Protein AF-A0A965PH89-F1 (afdb_monomer)

Radius of gyration: 13.51 Å; Cα contacts (8 Å, |Δi|>4): 164; chains: 1; bounding box: 27×39×38 Å

Foldseek 3Di:
DDPCQPWFWKWKQFQQVRDIDIDTQSHPDPVSVCVRQVEPDWDWDDDDDQKIKIARPCQVVDDPVNWGWDDDDDPDDIGIGMMIIGRD

Solvent-accessible surface area (backbone atoms only — not comparable to full-atom values): 5214 Å² total; per-residue (Å²): 134,84,82,77,62,64,70,42,69,32,39,38,41,33,42,81,79,71,43,77,43,84,43,79,32,66,52,90,48,69,69,56,52,29,67,74,49,69,45,95,47,74,41,79,46,77,74,56,95,50,28,36,38,39,34,32,61,55,30,82,76,48,60,74,91,80,53,35,57,42,69,68,76,94,82,47,75,68,44,36,44,25,31,39,40,36,75,105

Nearest PDB structures (foldseek):
  4zy8-assembly1_C  TM=3.353E-01  e=5.396E-01  Kluyveromyces lactis
  2r09-assembly2_B  TM=3.864E-01  e=6.413E-01  Mus musculus
  6u3g-assembly1_A  TM=3.864E-01  e=6.413E-01  Homo sapiens

Structure (mmCIF, N/CA/C/O backbone):
data_AF-A0A965PH89-F1
#
_entry.id   AF-A0A965PH89-F1
#
loop_
_atom_site.group_PDB
_atom_site.id
_atom_site.type_symbol
_atom_site.label_atom_id
_atom_site.label_alt_id
_atom_site.label_comp_id
_atom_site.label_asym_id
_atom_site.label_entity_id
_atom_site.label_seq_id
_atom_site.pdbx_PDB_ins_code
_atom_site.Cartn_x
_atom_site.Cartn_y
_atom_site.Cartn_z
_atom_site.occupancy
_atom_site.B_iso_or_equiv
_atom_site.auth_seq_id
_atom_site.auth_comp_id
_atom_site.auth_asym_id
_atom_site.auth_atom_id
_atom_site.pdbx_PDB_model_num
ATOM 1 N N . MET A 1 1 ? 10.403 -21.624 -23.028 1.00 40.72 1 MET A N 1
ATOM 2 C CA . MET A 1 1 ? 9.975 -20.242 -22.727 1.00 40.72 1 MET A CA 1
ATOM 3 C C . MET A 1 1 ? 10.517 -19.914 -21.348 1.00 40.72 1 MET A C 1
ATOM 5 O O . MET A 1 1 ? 10.099 -20.542 -20.387 1.00 40.72 1 MET A O 1
ATOM 9 N N . THR A 1 2 ? 11.541 -19.072 -21.244 1.00 40.91 2 THR A N 1
ATOM 10 C CA . THR A 1 2 ? 12.093 -18.673 -19.944 1.00 40.91 2 THR A CA 1
ATOM 11 C C . THR A 1 2 ? 11.158 -17.643 -19.324 1.00 40.91 2 THR A C 1
ATOM 13 O O . THR A 1 2 ? 11.004 -16.548 -19.862 1.00 40.91 2 THR A O 1
ATOM 16 N N . ASN A 1 3 ? 10.507 -18.005 -18.216 1.00 46.81 3 ASN A N 1
ATOM 17 C CA . ASN A 1 3 ? 9.769 -17.064 -17.378 1.00 46.81 3 ASN A CA 1
ATOM 18 C C . ASN A 1 3 ? 10.775 -16.087 -16.762 1.00 46.81 3 ASN A C 1
ATOM 20 O O . ASN A 1 3 ? 11.292 -16.320 -15.672 1.00 46.81 3 ASN A O 1
ATOM 24 N N . ASN A 1 4 ? 11.072 -14.997 -17.466 1.00 51.53 4 ASN A N 1
ATOM 25 C CA . ASN A 1 4 ? 11.752 -13.852 -16.879 1.00 51.53 4 ASN A CA 1
ATOM 26 C C . ASN A 1 4 ? 10.746 -13.125 -15.978 1.00 51.53 4 ASN A C 1
ATOM 28 O O . ASN A 1 4 ? 10.209 -12.085 -16.355 1.00 51.53 4 ASN A O 1
ATOM 32 N N . ASN A 1 5 ? 10.472 -13.675 -14.792 1.00 57.16 5 ASN A N 1
ATOM 33 C CA . ASN A 1 5 ? 9.863 -12.890 -13.723 1.00 57.16 5 ASN A CA 1
ATOM 34 C C . ASN A 1 5 ? 10.909 -11.853 -13.301 1.00 57.16 5 ASN A C 1
ATOM 36 O O . ASN A 1 5 ? 11.821 -12.135 -12.523 1.00 57.16 5 ASN A O 1
ATOM 40 N N . SER A 1 6 ? 10.845 -10.670 -13.910 1.00 67.38 6 SER A N 1
ATOM 41 C CA . SER A 1 6 ? 11.681 -9.548 -13.511 1.00 67.38 6 SER A CA 1
ATOM 42 C C . SER A 1 6 ? 11.218 -9.115 -12.127 1.00 67.38 6 SER A C 1
ATOM 44 O O . SER A 1 6 ? 10.121 -8.579 -11.984 1.00 67.38 6 SER A O 1
ATOM 46 N N . ILE A 1 7 ? 12.041 -9.384 -11.112 1.00 70.81 7 ILE A N 1
ATOM 47 C CA . ILE A 1 7 ? 11.794 -8.897 -9.756 1.00 70.81 7 ILE A CA 1
ATOM 48 C C . ILE A 1 7 ? 11.745 -7.370 -9.816 1.00 70.81 7 ILE A C 1
ATOM 50 O O . ILE A 1 7 ? 12.727 -6.726 -10.198 1.00 70.81 7 ILE A O 1
ATOM 54 N N . LYS A 1 8 ? 10.609 -6.794 -9.428 1.00 83.94 8 LYS A N 1
ATOM 55 C CA . LYS A 1 8 ? 10.429 -5.343 -9.325 1.00 83.94 8 LYS A CA 1
ATOM 56 C C . LYS A 1 8 ? 10.583 -4.923 -7.870 1.00 83.94 8 LYS A C 1
ATOM 58 O O . LYS A 1 8 ? 10.189 -5.646 -6.961 1.00 83.94 8 LYS A O 1
ATOM 63 N N . ARG A 1 9 ? 11.200 -3.768 -7.644 1.00 91.00 9 ARG A N 1
ATOM 64 C CA . ARG A 1 9 ? 11.297 -3.163 -6.312 1.00 91.00 9 ARG A CA 1
ATOM 65 C C . ARG A 1 9 ? 10.164 -2.164 -6.150 1.00 91.00 9 ARG A C 1
ATOM 67 O O . ARG A 1 9 ? 9.886 -1.421 -7.087 1.00 91.00 9 ARG A O 1
ATOM 74 N N . ALA A 1 10 ? 9.556 -2.154 -4.976 1.00 94.38 10 ALA A N 1
ATOM 75 C CA . ALA A 1 10 ? 8.508 -1.222 -4.597 1.00 94.38 10 ALA A CA 1
ATOM 76 C C . ALA A 1 10 ? 8.751 -0.725 -3.171 1.00 94.38 10 ALA A C 1
ATOM 78 O O . ALA A 1 10 ? 9.490 -1.349 -2.408 1.00 94.38 10 ALA A O 1
ATOM 79 N N . ILE A 1 11 ? 8.117 0.385 -2.810 1.00 96.94 11 ILE A N 1
ATOM 80 C CA . ILE A 1 11 ? 8.108 0.890 -1.437 1.00 96.94 11 ILE A CA 1
ATOM 81 C C . ILE A 1 11 ? 6.731 0.599 -0.846 1.00 96.94 11 ILE A C 1
ATOM 83 O O . ILE A 1 11 ? 5.734 1.082 -1.372 1.00 96.94 11 ILE A O 1
ATOM 87 N N . LEU A 1 12 ? 6.680 -0.174 0.236 1.00 97.75 12 LEU A N 1
ATOM 88 C CA . LEU A 1 12 ? 5.474 -0.410 1.022 1.00 97.75 12 LEU A CA 1
ATOM 89 C C . LEU A 1 12 ? 5.423 0.585 2.181 1.00 97.75 12 LEU A C 1
ATOM 91 O O . LEU A 1 12 ? 6.333 0.625 3.011 1.00 97.75 12 LEU A O 1
ATOM 95 N N . ILE A 1 13 ? 4.346 1.361 2.234 1.00 97.81 13 ILE A N 1
ATOM 96 C CA . ILE A 1 13 ? 3.994 2.229 3.355 1.00 97.81 13 ILE A CA 1
ATOM 97 C C . ILE A 1 13 ? 2.954 1.490 4.195 1.00 97.81 13 ILE A C 1
ATOM 99 O O . ILE A 1 13 ? 1.879 1.153 3.697 1.00 97.81 13 ILE A O 1
ATOM 103 N N . ASP A 1 14 ? 3.268 1.254 5.466 1.00 98.00 14 ASP A N 1
ATOM 104 C CA . ASP A 1 14 ? 2.376 0.604 6.423 1.00 98.00 14 ASP A CA 1
ATOM 105 C C . ASP A 1 14 ? 2.113 1.551 7.610 1.00 98.00 14 ASP A C 1
ATOM 107 O O . ASP A 1 14 ? 2.959 1.674 8.505 1.00 98.00 14 ASP A O 1
ATOM 111 N N . PRO A 1 15 ? 0.959 2.246 7.638 1.00 97.19 15 PRO A N 1
ATOM 112 C CA . PRO A 1 15 ? 0.637 3.176 8.718 1.00 97.19 15 PRO A CA 1
ATOM 113 C C . PRO A 1 15 ? 0.305 2.482 10.045 1.00 97.19 15 PRO A C 1
ATOM 115 O O . PRO A 1 15 ? 0.399 3.121 11.090 1.00 97.19 15 PRO A O 1
ATOM 118 N N . PHE A 1 16 ? -0.043 1.191 10.036 1.00 96.88 16 PHE A N 1
ATOM 119 C CA . PHE A 1 16 ? -0.364 0.439 11.253 1.00 96.88 16 PHE A CA 1
ATOM 120 C C . PHE A 1 16 ? 0.893 0.156 12.071 1.00 96.88 16 PHE A C 1
ATOM 122 O O . PHE A 1 16 ? 0.890 0.263 13.294 1.00 96.88 16 PHE A O 1
ATOM 129 N N . THR A 1 17 ? 1.987 -0.178 11.385 1.00 97.75 17 THR A N 1
ATOM 130 C CA . THR A 1 17 ? 3.299 -0.413 12.011 1.00 97.75 17 THR A CA 1
ATOM 131 C C . THR A 1 17 ? 4.211 0.812 11.980 1.00 97.75 17 THR A C 1
ATOM 133 O O . THR A 1 17 ? 5.292 0.777 12.562 1.00 97.75 17 THR A O 1
ATOM 136 N N . GLN A 1 18 ? 3.780 1.892 11.321 1.00 97.12 18 GLN A N 1
ATOM 137 C CA . GLN A 1 18 ? 4.559 3.110 11.083 1.00 97.12 18 GLN A CA 1
ATOM 138 C C . GLN A 1 18 ? 5.893 2.828 10.379 1.00 97.12 18 GLN A C 1
ATOM 140 O O . GLN A 1 18 ? 6.940 3.366 10.746 1.00 97.12 18 GLN A O 1
ATOM 145 N N . THR A 1 19 ? 5.861 1.975 9.352 1.00 97.94 19 THR A N 1
ATOM 146 C CA . THR A 1 19 ? 7.059 1.580 8.604 1.00 97.94 19 THR A CA 1
ATOM 147 C C . THR A 1 19 ? 6.979 1.940 7.125 1.00 97.94 19 THR A C 1
ATOM 149 O O . THR A 1 19 ? 5.912 1.995 6.513 1.00 97.94 19 THR A O 1
ATOM 152 N N . ILE A 1 20 ? 8.158 2.181 6.551 1.00 97.88 20 ILE A N 1
ATOM 153 C CA . ILE A 1 20 ? 8.381 2.294 5.113 1.00 97.88 20 ILE A CA 1
ATOM 154 C C . ILE A 1 20 ? 9.432 1.245 4.766 1.00 97.88 20 ILE A C 1
ATOM 156 O O . ILE A 1 20 ? 10.543 1.287 5.294 1.00 97.88 20 ILE A O 1
ATOM 160 N N . THR A 1 21 ? 9.081 0.287 3.914 1.00 97.75 21 THR A N 1
ATOM 161 C CA . THR A 1 21 ? 9.950 -0.854 3.597 1.00 97.75 21 THR A CA 1
ATOM 162 C C . THR A 1 21 ? 10.119 -1.022 2.096 1.00 97.75 21 THR A C 1
ATOM 164 O O . THR A 1 21 ? 9.180 -0.846 1.326 1.00 97.75 21 THR A O 1
ATOM 167 N N . GLU A 1 22 ? 11.330 -1.366 1.659 1.00 96.44 22 GLU A N 1
ATOM 168 C CA . GLU A 1 22 ? 11.542 -1.828 0.288 1.00 96.44 22 GLU A CA 1
ATOM 169 C C . GLU A 1 22 ? 11.070 -3.281 0.183 1.00 96.44 22 GLU A C 1
ATOM 171 O O . GLU A 1 22 ? 11.555 -4.155 0.906 1.00 96.44 22 GLU A O 1
ATOM 176 N N . VAL A 1 23 ? 10.150 -3.552 -0.739 1.00 94.88 23 VAL A N 1
ATOM 177 C CA . VAL A 1 23 ? 9.649 -4.899 -1.017 1.00 94.88 23 VAL A CA 1
ATOM 178 C C . VAL A 1 23 ? 10.034 -5.336 -2.424 1.00 94.88 23 VAL A C 1
ATOM 180 O O . VAL A 1 23 ? 10.075 -4.548 -3.372 1.00 94.88 23 VAL A O 1
ATOM 183 N N . LYS A 1 24 ? 10.327 -6.631 -2.564 1.00 91.00 24 LYS A N 1
ATOM 184 C CA . LYS A 1 24 ? 10.600 -7.271 -3.852 1.00 91.00 24 LYS A CA 1
ATOM 185 C C . LYS A 1 24 ? 9.333 -7.954 -4.340 1.00 91.00 24 LYS A C 1
ATOM 187 O O . LYS A 1 24 ? 8.902 -8.952 -3.770 1.00 91.00 24 LYS A O 1
ATOM 192 N N . MET A 1 25 ? 8.763 -7.429 -5.411 1.00 88.19 25 MET A N 1
ATOM 193 C CA . MET A 1 25 ? 7.640 -8.027 -6.109 1.00 88.19 25 MET A CA 1
ATOM 194 C C . MET A 1 25 ? 8.164 -9.105 -7.052 1.00 88.19 25 MET A C 1
ATOM 196 O O . MET A 1 25 ? 8.973 -8.829 -7.941 1.00 88.19 25 MET A O 1
ATOM 200 N N . VAL A 1 26 ? 7.716 -10.342 -6.845 1.00 86.19 26 VAL A N 1
ATOM 201 C CA . VAL A 1 26 ? 8.090 -11.475 -7.704 1.00 86.19 26 VAL A CA 1
ATOM 202 C C . VAL A 1 26 ? 7.496 -11.345 -9.106 1.00 86.19 26 VAL A C 1
ATOM 204 O O . VAL A 1 26 ? 8.117 -11.800 -10.060 1.00 86.19 26 VAL A O 1
ATOM 207 N N . ASP A 1 27 ? 6.338 -10.695 -9.228 1.00 87.81 27 ASP A N 1
ATOM 208 C CA . ASP A 1 27 ? 5.680 -10.290 -10.469 1.00 87.81 27 ASP A CA 1
ATOM 209 C C . ASP A 1 27 ? 4.835 -9.024 -10.235 1.00 87.81 27 ASP A C 1
ATOM 211 O O . ASP A 1 27 ? 4.722 -8.541 -9.110 1.00 87.81 27 ASP A O 1
ATOM 215 N N . THR A 1 28 ? 4.241 -8.479 -11.297 1.00 85.38 28 THR A N 1
ATOM 216 C CA . THR A 1 28 ? 3.340 -7.313 -11.241 1.00 85.38 28 THR A CA 1
ATOM 217 C C . THR A 1 28 ? 1.867 -7.711 -11.334 1.00 85.38 28 THR A C 1
ATOM 219 O O . THR A 1 28 ? 1.040 -6.930 -11.804 1.00 85.38 28 THR A O 1
ATOM 222 N N . LYS A 1 29 ? 1.520 -8.951 -10.965 1.00 91.44 29 LYS A N 1
ATOM 223 C CA . LYS A 1 29 ? 0.126 -9.397 -10.996 1.00 91.44 29 LYS A CA 1
ATOM 224 C C . LYS A 1 29 ? -0.641 -8.773 -9.843 1.00 91.44 29 LYS A C 1
ATOM 226 O O . LYS A 1 29 ? -0.110 -8.547 -8.756 1.00 91.44 29 LYS A O 1
ATOM 231 N N . LEU A 1 30 ? -1.929 -8.576 -10.078 1.00 91.94 30 LEU A N 1
ATOM 232 C CA . LEU A 1 30 ? -2.833 -7.947 -9.128 1.00 91.94 30 LEU A CA 1
ATOM 233 C C . LEU A 1 30 ? -2.896 -8.702 -7.788 1.00 91.94 30 LEU A C 1
ATOM 235 O O . LEU A 1 30 ? -2.911 -8.082 -6.735 1.00 91.94 30 LEU A O 1
ATOM 239 N N . GLN A 1 31 ? -2.805 -10.036 -7.811 1.00 93.56 31 GLN A N 1
ATOM 240 C CA . GLN A 1 31 ? -2.786 -10.872 -6.604 1.00 93.56 31 GLN A CA 1
ATOM 241 C C . GLN A 1 31 ? -1.566 -10.606 -5.713 1.00 93.56 31 GLN A C 1
ATOM 243 O O . GLN A 1 31 ? -1.689 -10.595 -4.492 1.00 93.56 31 GLN A O 1
ATOM 248 N N . THR A 1 32 ? -0.396 -10.366 -6.311 1.00 93.44 32 THR A N 1
ATOM 249 C CA . THR A 1 32 ? 0.821 -10.010 -5.566 1.00 93.44 32 THR A CA 1
ATOM 250 C C . THR A 1 32 ? 0.651 -8.653 -4.886 1.00 93.44 32 THR A C 1
ATOM 252 O O . THR A 1 32 ? 1.042 -8.483 -3.735 1.00 93.44 32 THR A O 1
ATOM 255 N N . ILE A 1 33 ? 0.025 -7.698 -5.578 1.00 94.94 33 ILE A N 1
ATOM 256 C CA . ILE A 1 33 ? -0.269 -6.360 -5.053 1.00 94.94 33 ILE A CA 1
ATOM 257 C C . ILE A 1 33 ? -1.270 -6.443 -3.892 1.00 94.94 33 ILE A C 1
ATOM 259 O O . ILE A 1 33 ? -0.991 -5.906 -2.822 1.00 94.94 33 ILE A O 1
ATOM 263 N N . TYR A 1 34 ? -2.375 -7.177 -4.062 1.00 96.06 34 TYR A N 1
ATOM 264 C CA . TYR A 1 34 ? -3.359 -7.413 -3.002 1.00 96.06 34 TYR A CA 1
ATOM 265 C C . TYR A 1 34 ? -2.736 -8.048 -1.762 1.00 96.06 34 TYR A C 1
ATOM 267 O O . TYR A 1 34 ? -2.997 -7.599 -0.651 1.00 96.06 34 TYR A O 1
ATOM 275 N N . ALA A 1 35 ? -1.858 -9.040 -1.930 1.00 94.88 35 ALA A N 1
ATOM 276 C CA . ALA A 1 35 ? -1.188 -9.687 -0.805 1.00 94.88 35 ALA A CA 1
ATOM 277 C C . ALA A 1 35 ? -0.243 -8.740 -0.043 1.00 94.88 35 ALA A C 1
ATOM 279 O O . ALA A 1 35 ? -0.123 -8.839 1.177 1.00 94.88 35 ALA A O 1
ATOM 280 N N . LEU A 1 36 ? 0.433 -7.828 -0.748 1.00 95.31 36 LEU A N 1
ATOM 281 C CA . LEU A 1 36 ? 1.347 -6.859 -0.140 1.00 95.31 36 LEU A CA 1
ATOM 282 C C . LEU A 1 36 ? 0.605 -5.736 0.601 1.00 95.31 36 LEU A C 1
ATOM 284 O O . LEU A 1 36 ? 1.037 -5.337 1.683 1.00 95.31 36 LEU A O 1
ATOM 288 N N . ILE A 1 37 ? -0.494 -5.230 0.034 1.00 96.50 37 ILE A N 1
ATOM 289 C CA . ILE A 1 37 ? -1.302 -4.160 0.643 1.00 96.50 37 ILE A CA 1
ATOM 290 C C . ILE A 1 37 ? -2.233 -4.722 1.732 1.00 96.50 37 ILE A C 1
ATOM 292 O O . ILE A 1 37 ? -2.420 -4.087 2.769 1.00 96.50 37 ILE A O 1
ATOM 296 N N . GLY A 1 38 ? -2.755 -5.935 1.545 1.00 95.25 38 GLY A N 1
ATOM 297 C CA . GLY A 1 38 ? -3.739 -6.557 2.433 1.00 95.25 38 GLY A CA 1
ATOM 298 C C . GLY A 1 38 ? -5.153 -6.013 2.217 1.00 95.25 38 GLY A C 1
ATOM 299 O O . GLY A 1 38 ? -5.817 -5.642 3.187 1.00 95.25 38 GLY A O 1
ATOM 300 N N . CYS A 1 39 ? -5.583 -5.933 0.957 1.00 95.06 39 CYS A N 1
ATOM 301 C CA . CYS A 1 39 ? -6.884 -5.406 0.534 1.00 95.06 39 CYS A CA 1
ATOM 302 C C . CYS A 1 39 ? -7.494 -6.253 -0.594 1.00 95.06 39 CYS A C 1
ATOM 304 O O . CYS A 1 39 ? -6.767 -6.964 -1.296 1.00 95.06 39 CYS A O 1
ATOM 306 N N . ASP A 1 40 ? -8.802 -6.124 -0.804 1.00 94.38 40 ASP A N 1
ATOM 307 C CA . ASP A 1 40 ? -9.534 -6.793 -1.886 1.00 94.38 40 ASP A CA 1
ATOM 308 C C . ASP A 1 40 ? -9.668 -5.900 -3.128 1.00 94.38 40 ASP A C 1
ATOM 310 O O . ASP A 1 40 ? -9.730 -6.386 -4.263 1.00 94.38 40 ASP A O 1
ATOM 314 N N . THR A 1 41 ? -9.668 -4.580 -2.934 1.00 95.69 41 THR A N 1
ATOM 315 C CA . THR A 1 41 ? -9.765 -3.586 -4.007 1.00 95.69 41 THR A CA 1
ATOM 316 C C . THR A 1 41 ? -8.668 -2.529 -3.910 1.00 95.69 41 THR A C 1
ATOM 318 O O . THR A 1 41 ? -8.193 -2.190 -2.829 1.00 95.69 41 THR A O 1
ATOM 321 N N . ILE A 1 42 ? -8.213 -2.041 -5.070 1.00 96.88 42 ILE A N 1
ATOM 322 C CA . ILE A 1 42 ? -7.153 -1.031 -5.153 1.00 96.88 42 ILE A CA 1
ATOM 323 C C . ILE A 1 42 ? -7.563 0.146 -6.026 1.00 96.88 42 ILE A C 1
ATOM 325 O O . ILE A 1 42 ? -8.237 -0.026 -7.043 1.00 96.88 42 ILE A O 1
ATOM 329 N N . THR A 1 43 ? -7.028 1.312 -5.682 1.00 94.88 43 THR A N 1
ATOM 330 C CA . THR A 1 43 ? -7.029 2.505 -6.529 1.00 94.88 43 THR A CA 1
ATOM 331 C C . THR A 1 43 ? -5.590 2.899 -6.840 1.00 94.88 43 THR A C 1
ATOM 333 O O . THR A 1 43 ? -4.701 2.778 -5.999 1.00 94.88 43 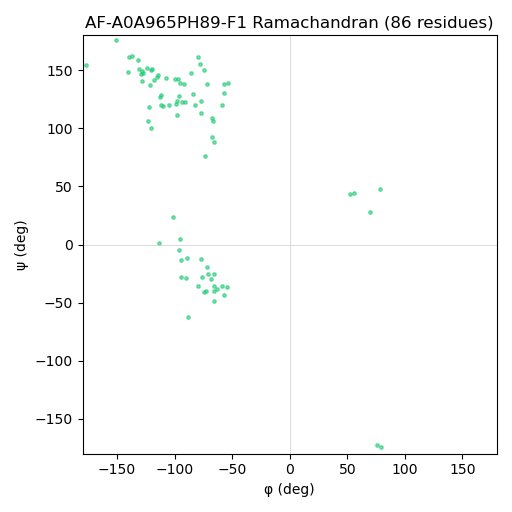THR A O 1
ATOM 336 N N . ILE A 1 44 ? -5.337 3.355 -8.066 1.00 94.44 44 ILE A N 1
ATOM 337 C CA . ILE A 1 44 ? -4.010 3.795 -8.509 1.00 94.44 44 ILE A CA 1
ATOM 338 C C . ILE A 1 44 ? -4.054 5.300 -8.742 1.00 94.44 44 ILE A C 1
ATOM 340 O O . ILE A 1 44 ? -4.913 5.794 -9.470 1.00 94.44 44 ILE A O 1
ATOM 344 N N . THR A 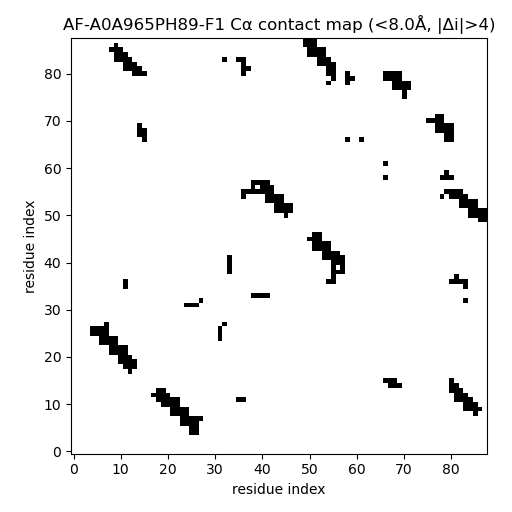1 45 ? -3.109 6.023 -8.148 1.00 91.88 45 THR A N 1
ATOM 345 C CA . THR A 1 45 ? -2.888 7.444 -8.417 1.00 91.88 45 THR A CA 1
ATOM 346 C C . THR A 1 45 ? -1.468 7.666 -8.915 1.00 91.88 45 THR A C 1
ATOM 348 O O . THR A 1 45 ? -0.519 7.080 -8.392 1.00 91.88 45 THR A O 1
ATOM 351 N N . SER A 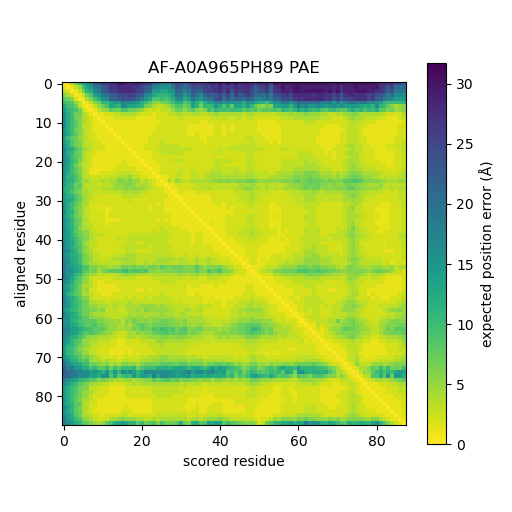1 46 ? -1.311 8.508 -9.933 1.00 92.62 46 SER A N 1
ATOM 352 C CA . SER A 1 46 ? 0.013 8.833 -10.456 1.00 92.62 46 SER A CA 1
ATOM 353 C C . SER A 1 46 ? 0.648 9.939 -9.624 1.00 92.62 46 SER A C 1
ATOM 355 O O . SER A 1 46 ? 0.022 10.969 -9.370 1.00 92.62 46 SER A O 1
ATOM 357 N N . LEU A 1 47 ? 1.889 9.725 -9.188 1.00 89.25 47 LEU A N 1
ATOM 358 C CA . LEU A 1 47 ? 2.645 10.711 -8.423 1.00 89.25 47 LEU A CA 1
ATOM 359 C C . LEU A 1 47 ? 3.406 11.651 -9.362 1.00 89.25 47 LEU A C 1
ATOM 361 O O . LEU A 1 47 ? 3.167 12.856 -9.350 1.00 89.25 47 LEU A O 1
ATOM 365 N N . ALA A 1 48 ? 4.332 11.107 -10.159 1.00 88.38 48 ALA A N 1
ATOM 366 C CA . ALA A 1 48 ? 5.086 11.820 -11.196 1.00 88.38 48 ALA A CA 1
ATOM 367 C C . ALA A 1 48 ? 6.004 10.857 -11.963 1.00 88.38 48 ALA A C 1
ATOM 369 O O . ALA A 1 48 ? 6.494 9.894 -11.389 1.00 88.38 48 ALA A O 1
ATOM 370 N N . ASN A 1 49 ? 6.349 11.181 -13.215 1.00 89.94 49 ASN A N 1
ATOM 371 C CA . ASN A 1 49 ? 7.464 10.565 -13.957 1.00 89.94 49 ASN A CA 1
ATOM 372 C C . ASN A 1 49 ? 7.453 9.021 -14.001 1.00 89.94 49 ASN A C 1
ATOM 374 O O . ASN A 1 49 ? 8.496 8.398 -13.810 1.00 89.94 49 ASN A O 1
ATOM 378 N N . GLY A 1 50 ? 6.287 8.411 -14.236 1.00 89.69 50 GLY A N 1
ATOM 379 C CA . GLY A 1 50 ? 6.157 6.947 -14.227 1.00 89.69 50 GLY A CA 1
ATOM 380 C C . GLY A 1 50 ? 6.293 6.349 -12.827 1.00 89.69 50 GLY A C 1
ATOM 381 O O . GLY A 1 50 ? 6.782 5.240 -12.665 1.00 89.69 50 GLY A O 1
ATOM 382 N N . ILE A 1 51 ? 5.944 7.109 -11.790 1.00 92.69 51 ILE A N 1
ATOM 383 C CA . ILE A 1 51 ? 5.825 6.615 -10.422 1.00 92.69 51 ILE A CA 1
ATOM 384 C C . ILE A 1 51 ? 4.355 6.671 -10.053 1.00 92.69 51 ILE A C 1
ATOM 386 O O . ILE A 1 51 ? 3.761 7.752 -10.016 1.00 92.69 51 ILE A O 1
ATOM 390 N N . ASP A 1 52 ? 3.806 5.510 -9.731 1.00 94.12 52 ASP A N 1
ATOM 391 C CA . ASP A 1 52 ? 2.423 5.352 -9.317 1.00 94.12 52 ASP A CA 1
ATOM 392 C C . ASP A 1 52 ? 2.359 4.886 -7.863 1.00 94.12 52 ASP A C 1
ATOM 394 O O . ASP A 1 52 ? 3.214 4.138 -7.379 1.00 94.12 52 ASP A O 1
ATOM 398 N N . MET A 1 53 ? 1.328 5.344 -7.161 1.00 95.00 53 MET A N 1
ATOM 399 C CA . MET A 1 53 ? 0.973 4.889 -5.828 1.00 95.00 53 MET A CA 1
ATOM 400 C C . MET A 1 53 ? -0.319 4.083 -5.911 1.00 95.00 53 MET A C 1
ATOM 402 O O . MET A 1 53 ? -1.361 4.588 -6.328 1.00 95.00 53 MET A O 1
ATOM 406 N N . ILE A 1 54 ? -0.231 2.822 -5.508 1.00 96.38 54 ILE A N 1
ATOM 407 C CA . ILE A 1 54 ? -1.351 1.897 -5.398 1.00 96.38 54 ILE A CA 1
ATOM 408 C C . ILE A 1 54 ? -1.829 1.911 -3.950 1.00 96.38 54 ILE A C 1
ATOM 410 O O . ILE A 1 54 ? -1.032 1.733 -3.028 1.00 96.38 54 ILE A O 1
ATOM 414 N N . LEU A 1 55 ? -3.123 2.130 -3.766 1.00 96.38 55 LEU A N 1
ATOM 415 C CA . LEU A 1 55 ? -3.779 2.376 -2.489 1.00 96.38 55 LEU A CA 1
ATOM 416 C C . LEU A 1 55 ? -4.850 1.321 -2.224 1.00 96.38 55 LEU A C 1
ATOM 418 O O . LEU A 1 55 ? -5.478 0.838 -3.164 1.00 96.38 55 LEU A O 1
ATOM 422 N N . ASP A 1 56 ? -5.081 1.034 -0.946 1.00 96.00 56 ASP A N 1
ATOM 423 C CA . ASP A 1 56 ? -6.261 0.319 -0.453 1.00 96.00 56 ASP A CA 1
ATOM 424 C C . ASP A 1 56 ? -7.528 1.174 -0.677 1.00 96.00 56 ASP A C 1
ATOM 426 O O . ASP A 1 56 ? -7.734 2.179 0.009 1.00 96.00 56 ASP A O 1
ATOM 430 N N . ASP A 1 57 ? -8.365 0.804 -1.655 1.00 94.31 57 ASP A N 1
ATOM 431 C CA . ASP A 1 57 ? -9.574 1.571 -2.013 1.00 94.31 57 ASP A CA 1
ATOM 432 C C . ASP A 1 57 ? -10.667 1.467 -0.939 1.00 94.31 57 ASP A C 1
ATOM 434 O O . ASP A 1 57 ? -11.478 2.375 -0.751 1.00 94.31 57 ASP A O 1
ATOM 438 N N . GLU A 1 58 ? -10.648 0.383 -0.163 1.00 93.56 58 GLU A N 1
ATOM 439 C CA . GLU A 1 58 ? -11.633 0.123 0.882 1.00 93.56 58 GLU A CA 1
ATOM 440 C C . GLU A 1 58 ? -11.170 0.586 2.267 1.00 93.56 58 GLU A C 1
ATOM 442 O O . GLU A 1 58 ? -11.875 0.387 3.258 1.00 93.56 58 GLU A O 1
ATOM 447 N N . GLY A 1 59 ? -10.009 1.243 2.366 1.00 89.25 59 GLY A N 1
ATOM 448 C CA . 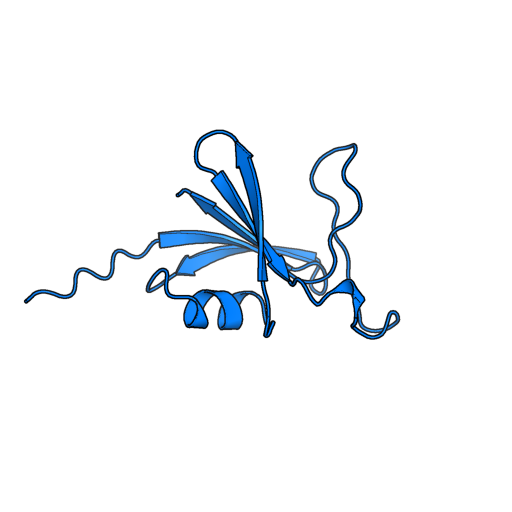GLY A 1 59 ? -9.450 1.694 3.639 1.00 89.25 59 GLY A CA 1
ATOM 449 C C . GLY A 1 59 ? -10.423 2.566 4.446 1.00 89.25 59 GLY A C 1
ATOM 450 O O . GLY A 1 59 ? -10.514 2.434 5.664 1.00 89.25 59 GLY A O 1
ATOM 451 N N . LEU A 1 60 ? -11.223 3.405 3.783 1.00 91.31 60 LEU A N 1
ATOM 452 C CA . LEU A 1 60 ? -12.229 4.246 4.448 1.00 91.31 60 LEU A CA 1
ATOM 453 C C . LEU A 1 60 ? -13.503 3.495 4.870 1.00 91.31 60 LEU A C 1
ATOM 455 O O . LEU A 1 60 ? -14.303 4.049 5.620 1.00 91.31 60 LEU A O 1
ATOM 459 N N . LEU A 1 61 ? -13.705 2.262 4.398 1.00 92.31 61 LEU A N 1
ATOM 460 C CA . LEU A 1 61 ? -14.848 1.415 4.756 1.00 92.31 61 LEU A CA 1
ATOM 461 C C . LEU A 1 61 ? -14.577 0.556 6.002 1.00 92.31 61 LEU A C 1
ATOM 463 O O . LEU A 1 61 ? -15.502 -0.054 6.539 1.00 92.31 61 LEU A O 1
ATOM 467 N N . LYS A 1 62 ? -13.317 0.485 6.452 1.00 88.69 62 LYS A N 1
ATOM 468 C CA . LYS A 1 62 ? -12.898 -0.279 7.635 1.00 88.69 62 LYS A CA 1
ATOM 469 C C . LYS A 1 62 ? -13.242 0.479 8.919 1.00 88.69 62 LYS A C 1
ATOM 471 O O . LYS A 1 62 ? -13.350 1.704 8.928 1.00 88.69 62 LYS A O 1
ATOM 476 N N . ASP A 1 63 ? -13.397 -0.267 10.011 1.00 90.38 63 ASP A N 1
ATOM 477 C CA . ASP A 1 63 ? -13.698 0.303 11.323 1.00 90.38 63 ASP A CA 1
ATOM 478 C C . ASP A 1 63 ? -12.631 1.328 11.745 1.00 90.38 63 ASP A C 1
ATOM 480 O O . ASP A 1 63 ? -11.429 1.046 11.697 1.00 90.38 63 ASP A O 1
ATOM 484 N N . SER A 1 64 ? -13.078 2.513 12.168 1.00 86.94 64 SER A N 1
ATOM 485 C CA . SER A 1 64 ? -12.197 3.650 12.439 1.00 86.94 64 SER A CA 1
ATOM 486 C C . SER A 1 64 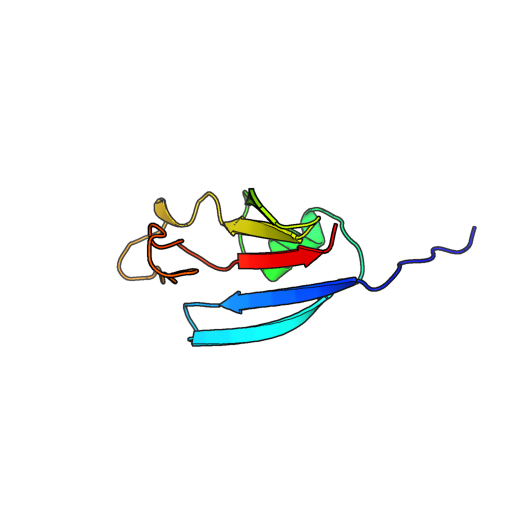? -11.250 3.443 13.619 1.00 86.94 64 SER A C 1
ATOM 488 O O . SER A 1 64 ? -10.205 4.087 13.645 1.00 86.94 64 SER A O 1
ATOM 490 N N . GLU A 1 65 ? -11.587 2.579 14.583 1.00 90.12 65 GLU A N 1
ATOM 491 C CA . GLU A 1 65 ? -10.712 2.277 15.725 1.00 90.12 65 GLU A CA 1
ATOM 492 C C . GLU A 1 65 ? -9.562 1.350 15.320 1.00 90.12 65 GLU A C 1
ATOM 494 O O . GLU A 1 65 ? -8.479 1.398 15.903 1.00 90.12 65 GLU A O 1
ATOM 499 N N . SER A 1 66 ? -9.790 0.521 14.299 1.00 90.25 66 SER A N 1
ATOM 500 C CA . SER A 1 66 ? -8.797 -0.415 13.768 1.00 90.25 66 SER A CA 1
ATOM 501 C C . SER A 1 66 ? -7.997 0.127 12.583 1.00 90.25 66 SER A C 1
ATOM 503 O O . SER A 1 66 ? -6.992 -0.476 12.216 1.00 90.25 66 SER A O 1
ATOM 505 N N . GLN A 1 67 ? -8.430 1.238 11.977 1.00 95.31 67 GLN A N 1
ATOM 506 C CA . GLN A 1 67 ? -7.820 1.812 10.779 1.00 95.31 67 GLN A CA 1
ATOM 507 C C . GLN A 1 67 ? -6.638 2.737 11.107 1.00 95.31 67 GLN A C 1
ATOM 5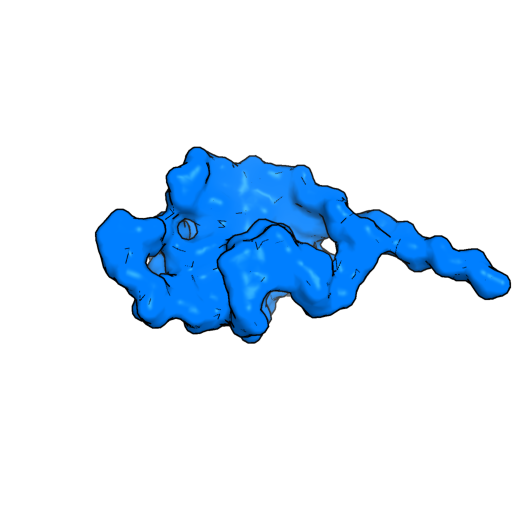09 O O . GLN A 1 67 ? -6.634 3.462 12.100 1.00 95.31 67 GLN A O 1
ATOM 514 N N . ALA A 1 68 ? -5.649 2.763 10.215 1.00 96.38 68 ALA A N 1
ATOM 515 C CA . ALA A 1 68 ? -4.510 3.660 10.263 1.00 96.38 68 ALA A CA 1
ATOM 516 C C .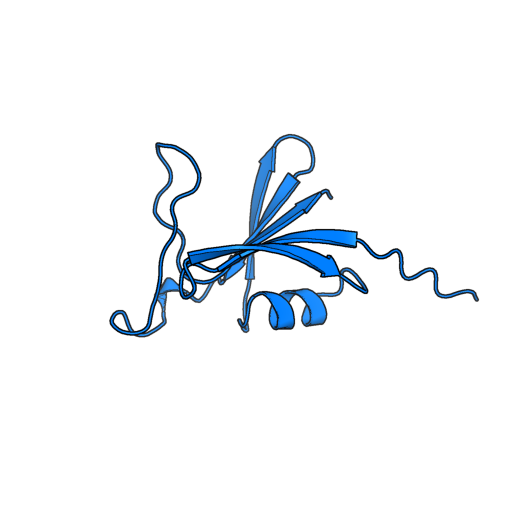 ALA A 1 68 ? -4.384 4.479 8.971 1.00 96.38 68 ALA A C 1
ATOM 518 O O . ALA A 1 68 ? -4.777 4.066 7.879 1.00 96.38 68 ALA A O 1
ATOM 519 N N . TYR A 1 69 ? -3.808 5.670 9.111 1.00 95.69 69 TYR A N 1
ATOM 520 C CA . TYR A 1 69 ? -3.730 6.652 8.038 1.00 95.69 69 TYR A CA 1
ATOM 521 C C . TYR A 1 69 ? -2.310 7.179 7.894 1.00 95.69 69 TYR A C 1
ATOM 523 O O . TYR A 1 69 ? -1.578 7.299 8.877 1.00 95.69 69 TYR A O 1
ATOM 531 N N . PHE A 1 70 ? -1.944 7.575 6.681 1.00 95.12 70 PHE A N 1
ATOM 532 C CA . PHE A 1 70 ? -0.712 8.314 6.427 1.00 95.12 70 PHE A CA 1
ATOM 533 C C . PHE A 1 70 ? -0.971 9.535 5.548 1.00 95.12 70 PHE A C 1
ATOM 535 O O . PHE A 1 70 ? -1.963 9.619 4.826 1.00 95.12 70 PHE A O 1
ATOM 542 N N . LYS A 1 71 ? -0.057 10.505 5.610 1.00 93.69 71 LYS A N 1
ATOM 543 C CA . LYS A 1 71 ? -0.020 11.641 4.686 1.00 93.69 71 LYS A CA 1
ATOM 544 C C . LYS A 1 71 ? 1.153 11.481 3.737 1.00 93.69 71 LYS A C 1
ATOM 546 O O . LYS A 1 71 ? 2.229 11.053 4.147 1.00 93.69 71 LYS A O 1
ATOM 551 N N . PHE A 1 72 ? 0.955 11.880 2.488 1.00 89.88 72 PHE A N 1
ATOM 552 C CA . PHE A 1 72 ? 2.006 11.898 1.477 1.00 89.88 72 PHE A CA 1
ATOM 553 C C . PHE A 1 72 ? 2.142 13.309 0.900 1.00 89.88 72 PHE A C 1
ATOM 555 O O . PHE A 1 72 ? 1.268 13.781 0.175 1.00 89.88 72 PHE A O 1
ATOM 562 N N . GLY A 1 73 ? 3.207 14.023 1.262 1.00 85.56 73 GLY A N 1
ATOM 563 C CA . GLY A 1 73 ? 3.331 15.457 0.981 1.00 85.56 73 GLY A CA 1
ATOM 564 C C . GLY A 1 73 ? 2.542 16.342 1.959 1.00 85.56 73 GLY A C 1
ATOM 565 O O . GLY A 1 73 ? 2.014 15.875 2.965 1.00 85.56 73 GLY A O 1
ATOM 566 N N . ILE A 1 74 ? 2.512 17.651 1.686 1.00 74.44 74 ILE A N 1
ATOM 567 C CA . ILE A 1 74 ? 2.071 18.676 2.655 1.00 74.44 74 ILE A CA 1
ATOM 568 C C . ILE A 1 74 ? 0.558 18.952 2.576 1.00 74.44 74 ILE A C 1
ATOM 570 O O . ILE A 1 74 ? -0.056 19.301 3.582 1.00 74.44 74 ILE A O 1
ATOM 574 N N . THR A 1 75 ? -0.058 18.779 1.405 1.00 66.19 75 THR A N 1
ATOM 575 C CA . THR A 1 75 ? -1.463 19.148 1.144 1.00 66.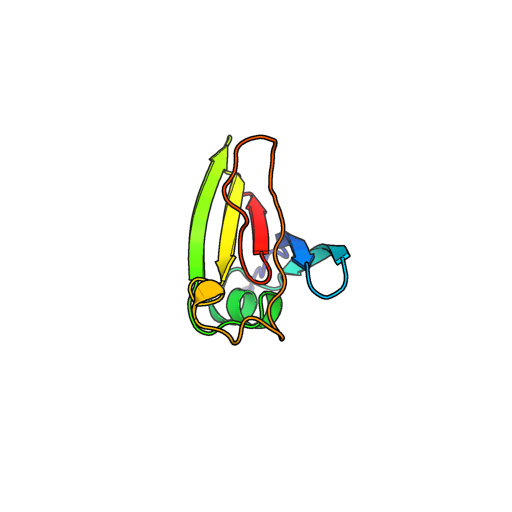19 75 THR A CA 1
ATOM 576 C C . THR A 1 75 ? -2.384 17.958 0.888 1.00 66.19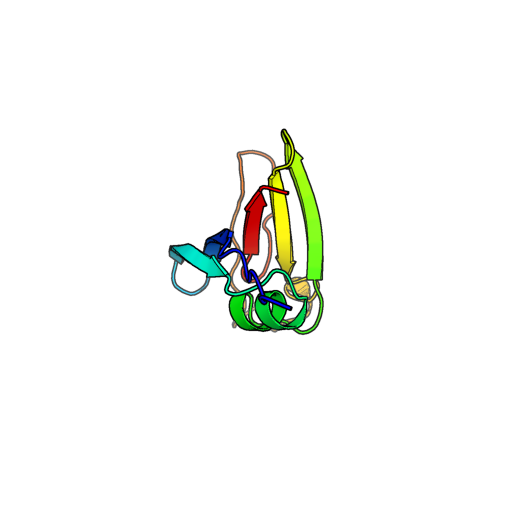 75 THR A C 1
ATOM 578 O O . THR A 1 75 ? -3.567 18.162 0.622 1.00 66.19 75 THR A O 1
ATOM 581 N N . SER A 1 76 ? -1.880 16.722 0.946 1.00 75.19 76 SER A N 1
ATOM 582 C CA . SER A 1 76 ? -2.713 15.555 0.662 1.00 75.19 76 SER A CA 1
ATOM 583 C C . SER A 1 76 ? -3.718 15.300 1.779 1.00 75.19 76 SER A C 1
ATOM 585 O O . SER A 1 76 ? -3.407 15.370 2.976 1.00 75.19 76 SER A O 1
ATOM 587 N N . GLN A 1 77 ? -4.942 14.974 1.365 1.00 87.44 77 GLN A N 1
ATOM 588 C CA . GLN A 1 77 ? -5.872 14.260 2.225 1.00 87.44 77 GLN A CA 1
ATOM 589 C C . GLN A 1 77 ? -5.176 12.981 2.730 1.00 87.44 77 GLN A C 1
ATOM 591 O O . GLN A 1 77 ? -4.452 12.353 1.954 1.00 87.44 77 GLN A O 1
ATOM 596 N N . PRO A 1 78 ? -5.345 12.600 4.010 1.00 91.88 78 PRO A N 1
ATOM 597 C CA . PRO A 1 78 ? -4.791 11.351 4.508 1.00 91.88 78 PRO A CA 1
ATOM 598 C C . PRO A 1 78 ? -5.302 10.159 3.698 1.00 91.88 78 PRO A C 1
ATOM 600 O O . PRO A 1 78 ? -6.490 10.077 3.388 1.00 91.88 78 PRO A O 1
ATOM 603 N N . PHE A 1 79 ? -4.403 9.231 3.403 1.00 94.44 79 PHE A N 1
ATOM 604 C CA . PHE A 1 79 ? -4.716 7.950 2.789 1.00 94.44 79 PHE A CA 1
ATOM 605 C C . PHE A 1 79 ? -4.955 6.918 3.890 1.00 94.44 79 PHE A C 1
ATOM 607 O O . PHE A 1 79 ? -4.238 6.916 4.893 1.00 94.44 79 PHE A O 1
ATOM 614 N N . ALA A 1 80 ? -5.971 6.077 3.715 1.00 95.44 80 ALA A N 1
ATOM 615 C CA . ALA A 1 80 ? -6.323 5.010 4.644 1.00 95.44 80 ALA A CA 1
ATOM 616 C C . ALA A 1 80 ? -5.722 3.681 4.177 1.00 95.44 80 ALA A C 1
ATOM 618 O O . ALA A 1 80 ? -5.705 3.405 2.979 1.00 95.44 80 ALA A O 1
ATOM 619 N N . GLY A 1 81 ? -5.266 2.852 5.114 1.00 96.56 81 GLY A N 1
ATOM 620 C CA . GLY A 1 81 ? -4.666 1.561 4.788 1.00 96.56 81 GLY A CA 1
ATOM 621 C C . GLY A 1 81 ? -3.241 1.663 4.235 1.00 96.56 81 GLY A C 1
ATOM 622 O O . GLY A 1 81 ? -2.592 2.712 4.275 1.00 96.56 81 GLY A O 1
ATOM 623 N N . LYS A 1 82 ? -2.713 0.528 3.771 1.00 97.75 82 LYS A N 1
ATOM 624 C CA . LYS A 1 82 ? -1.343 0.441 3.243 1.00 97.75 82 LYS A CA 1
ATOM 625 C C . LYS A 1 82 ? -1.278 0.952 1.807 1.00 97.75 82 LYS A C 1
ATOM 627 O O . LYS A 1 82 ? -2.284 1.001 1.102 1.00 97.75 82 LYS A O 1
ATOM 632 N N . ALA A 1 83 ? -0.072 1.284 1.358 1.00 97.12 83 ALA A N 1
ATOM 633 C CA . ALA A 1 83 ? 0.162 1.711 -0.016 1.00 97.12 83 ALA A CA 1
ATOM 634 C C . ALA A 1 83 ? 1.462 1.147 -0.585 1.00 97.12 83 ALA A C 1
ATOM 636 O O . ALA A 1 83 ? 2.445 0.982 0.138 1.00 97.12 83 ALA A O 1
ATOM 637 N N . LEU A 1 84 ? 1.480 0.911 -1.895 1.00 97.06 84 LEU A N 1
ATOM 638 C CA . LEU A 1 84 ? 2.683 0.570 -2.650 1.00 97.06 84 LEU A CA 1
ATOM 639 C C . LEU A 1 84 ? 3.041 1.696 -3.611 1.00 97.06 84 LEU A C 1
ATOM 641 O O . LEU A 1 84 ? 2.231 2.070 -4.450 1.00 97.06 84 LEU A O 1
ATOM 645 N N . ILE A 1 85 ? 4.277 2.181 -3.548 1.00 95.75 85 ILE A N 1
ATOM 646 C CA . ILE A 1 85 ? 4.842 3.065 -4.568 1.00 95.75 85 ILE A CA 1
ATOM 647 C C . ILE A 1 85 ? 5.688 2.221 -5.518 1.00 95.75 85 ILE A C 1
ATOM 649 O O . ILE A 1 85 ? 6.621 1.533 -5.089 1.00 95.75 85 ILE A O 1
ATOM 653 N N . ILE A 1 86 ? 5.363 2.286 -6.807 1.00 93.31 86 ILE A N 1
ATOM 654 C CA . ILE A 1 86 ? 6.011 1.520 -7.871 1.00 93.31 86 ILE A CA 1
ATOM 655 C C . ILE A 1 86 ? 6.468 2.438 -9.004 1.00 93.31 86 ILE A C 1
ATOM 657 O O . ILE A 1 86 ? 5.825 3.441 -9.298 1.00 93.31 86 ILE A O 1
ATOM 661 N N . ALA A 1 87 ? 7.577 2.076 -9.650 1.00 88.81 87 ALA A N 1
ATOM 662 C CA . ALA A 1 87 ? 7.975 2.672 -10.922 1.00 88.81 87 ALA A CA 1
ATOM 663 C C . ALA A 1 87 ? 7.388 1.838 -12.073 1.00 88.81 87 ALA A C 1
ATOM 665 O O . ALA A 1 87 ? 7.645 0.626 -12.134 1.00 88.81 87 ALA A O 1
ATOM 666 N N . THR A 1 88 ? 6.599 2.477 -12.935 1.00 69.69 88 THR A N 1
ATOM 667 C CA . THR A 1 88 ? 5.910 1.897 -14.093 1.00 69.69 88 THR A CA 1
ATOM 668 C C . THR A 1 88 ? 6.668 2.099 -15.401 1.00 69.69 88 THR A C 1
ATOM 670 O O . THR A 1 88 ? 7.380 3.115 -15.564 1.00 69.69 88 THR A O 1
#

Sequence (88 aa):
MTNNNSIKRAILIDPFTQTITEVKMVDTKLQTIYALIGCDTITITSLANGIDMILDDEGLLKDSESQAYFKFGITSQPFAGKALIIAT

Secondary structure (DSSP, 8-state):
------PEEEEEEETTTTEEEEEEES---HHHHHHHHT-S-EEEEEEETTEEEEEETTGGGS-TTT--EE--SSSPPPEES-EEEEE-

pLDDT: mean 89.25, std 12.34, range [40.72, 98.0]

Mean predicted aligned error: 4.94 Å